Protein AF-A0A699Z2F8-F1 (afdb_monomer)

Secondary structure (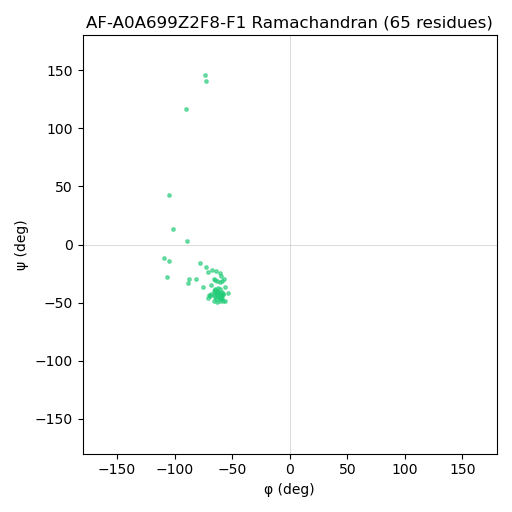DSSP, 8-state):
-HHHHHHHHHHHHHH-TTHHHHHHHHHHHHHHGGG-SSHHHHHHHHHHHHHHHHHHHHHHHHHHH--

Structure (mmCIF, N/CA/C/O backbone):
data_AF-A0A699Z2F8-F1
#
_entry.id   AF-A0A699Z2F8-F1
#
loop_
_atom_site.group_PDB
_atom_site.id
_atom_site.type_symbol
_atom_site.label_atom_id
_atom_site.label_alt_id
_atom_site.label_comp_id
_atom_site.label_asym_id
_atom_site.label_entity_id
_atom_site.label_seq_id
_atom_site.pdbx_PDB_ins_code
_atom_site.Cartn_x
_atom_site.Cartn_y
_atom_site.Cartn_z
_atom_site.occupancy
_atom_site.B_iso_or_equiv
_atom_site.auth_seq_id
_atom_site.auth_comp_id
_atom_site.auth_asym_id
_atom_site.auth_atom_id
_atom_site.pdbx_PDB_model_num
ATOM 1 N N . VAL A 1 1 ? -9.332 -10.111 8.684 1.00 90.88 1 VAL A N 1
ATOM 2 C CA . VAL A 1 1 ? -9.877 -9.632 7.388 1.00 90.88 1 VAL A CA 1
ATOM 3 C C . VAL A 1 1 ? -9.251 -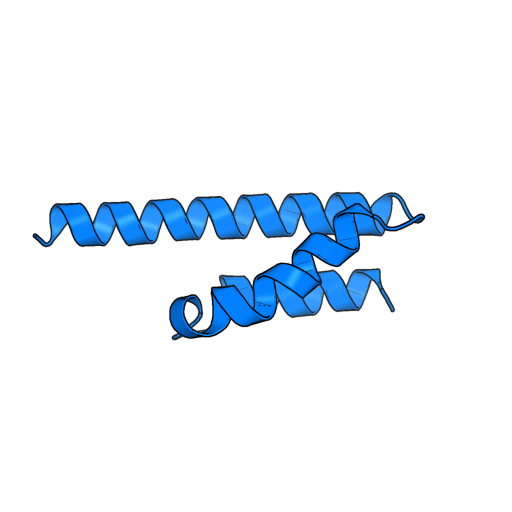8.310 6.959 1.00 90.88 1 VAL A C 1
ATOM 5 O O . VAL A 1 1 ? -8.638 -8.308 5.910 1.00 90.88 1 VAL A O 1
ATOM 8 N N . ARG A 1 2 ? -9.317 -7.221 7.747 1.00 96.31 2 ARG A N 1
ATOM 9 C CA . ARG A 1 2 ? -8.734 -5.910 7.363 1.00 96.31 2 ARG A CA 1
ATOM 10 C C . ARG A 1 2 ? -7.230 -5.943 7.058 1.00 96.31 2 ARG A C 1
ATOM 12 O O . ARG A 1 2 ? -6.810 -5.405 6.048 1.00 96.31 2 ARG A O 1
ATOM 19 N N . LEU A 1 3 ? -6.446 -6.655 7.869 1.00 97.69 3 LEU A N 1
ATOM 20 C CA . LEU A 1 3 ? -5.019 -6.863 7.593 1.00 97.69 3 LEU A CA 1
ATOM 21 C C . LEU A 1 3 ? -4.788 -7.541 6.232 1.00 97.69 3 LEU A C 1
ATOM 23 O O . LEU A 1 3 ? -4.017 -7.058 5.414 1.00 97.69 3 LEU A O 1
ATOM 27 N N . GLU A 1 4 ? -5.515 -8.626 5.964 1.00 98.12 4 GLU A N 1
ATOM 28 C CA . GLU A 1 4 ? -5.435 -9.341 4.683 1.00 98.12 4 GLU A CA 1
ATOM 29 C C . GLU A 1 4 ? -5.920 -8.491 3.502 1.00 98.12 4 GLU A C 1
ATOM 31 O O . GLU A 1 4 ? -5.401 -8.620 2.400 1.00 98.12 4 GLU A O 1
ATOM 36 N N . TRP A 1 5 ? -6.874 -7.583 3.727 1.00 97.31 5 TRP A N 1
ATOM 37 C CA . TRP A 1 5 ? -7.289 -6.608 2.720 1.00 9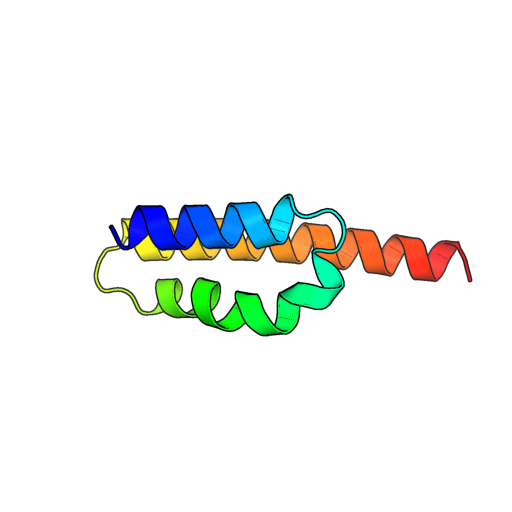7.31 5 TRP A CA 1
ATOM 38 C C . TRP A 1 5 ? -6.144 -5.664 2.342 1.00 97.31 5 TRP A C 1
ATOM 40 O O . TRP A 1 5 ? -5.842 -5.532 1.158 1.00 97.31 5 TRP A O 1
ATOM 50 N N . VAL A 1 6 ? -5.465 -5.067 3.329 1.00 98.06 6 VAL A N 1
ATOM 51 C CA . VAL A 1 6 ? -4.312 -4.183 3.082 1.00 98.06 6 VAL A CA 1
ATOM 52 C C . VAL A 1 6 ? -3.199 -4.933 2.346 1.00 98.06 6 VAL A C 1
ATOM 54 O O . VAL A 1 6 ? -2.677 -4.426 1.356 1.00 98.06 6 VAL A O 1
ATOM 57 N N . ARG A 1 7 ? -2.906 -6.176 2.747 1.00 98.25 7 ARG A N 1
ATOM 58 C CA . ARG A 1 7 ? -1.937 -7.042 2.052 1.00 98.25 7 ARG A CA 1
ATOM 59 C C . ARG A 1 7 ? -2.325 -7.314 0.606 1.00 98.25 7 ARG A C 1
ATOM 61 O O . ARG A 1 7 ? -1.478 -7.268 -0.280 1.00 98.25 7 ARG A O 1
ATOM 68 N N . CYS A 1 8 ? -3.603 -7.590 0.358 1.00 97.88 8 CYS A N 1
ATOM 69 C CA . CYS A 1 8 ? -4.113 -7.855 -0.981 1.00 97.88 8 CYS A CA 1
ATOM 70 C C . CYS A 1 8 ? -3.977 -6.622 -1.887 1.00 97.88 8 CYS A C 1
ATOM 72 O O . CYS A 1 8 ? -3.433 -6.727 -2.986 1.00 97.88 8 CYS A O 1
ATOM 74 N N . VAL A 1 9 ? -4.379 -5.445 -1.394 1.00 97.06 9 VAL A N 1
ATOM 75 C CA . VAL A 1 9 ? -4.212 -4.170 -2.107 1.00 97.06 9 VAL A CA 1
ATOM 76 C C . VAL A 1 9 ? -2.732 -3.886 -2.369 1.00 97.06 9 VAL A C 1
ATOM 78 O O . VAL A 1 9 ? -2.373 -3.571 -3.500 1.00 97.06 9 VAL A O 1
ATOM 81 N N . GLY A 1 10 ? -1.861 -4.066 -1.373 1.00 97.44 10 GLY A N 1
ATOM 82 C CA . GLY A 1 10 ? -0.418 -3.884 -1.536 1.00 97.44 10 GLY A CA 1
ATOM 83 C C . GLY A 1 10 ? 0.193 -4.822 -2.577 1.00 97.44 10 GLY A C 1
ATOM 84 O O . GLY A 1 10 ? 0.982 -4.388 -3.416 1.00 97.44 10 GLY A O 1
ATOM 85 N N . ALA A 1 11 ? -0.223 -6.090 -2.602 1.00 97.19 11 ALA A N 1
ATOM 86 C CA . ALA A 1 11 ? 0.212 -7.042 -3.621 1.00 97.19 11 ALA A CA 1
ATOM 87 C C . ALA A 1 11 ? -0.218 -6.612 -5.033 1.00 97.19 11 ALA A C 1
ATOM 89 O O . ALA A 1 11 ? 0.545 -6.767 -5.985 1.00 97.19 11 ALA A O 1
ATOM 90 N N . TRP A 1 12 ? -1.409 -6.028 -5.189 1.00 96.62 12 TRP A N 1
ATOM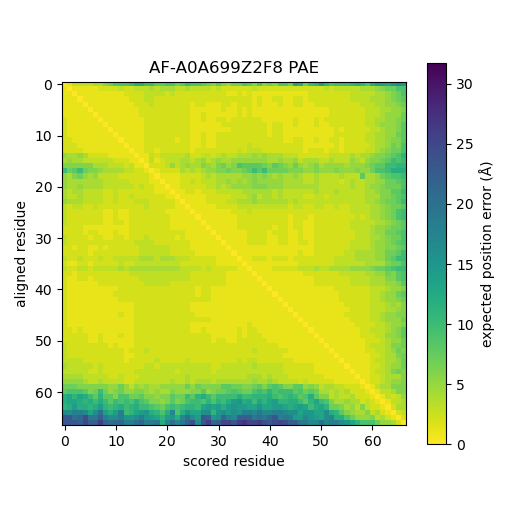 91 C CA . TRP A 1 12 ? -1.842 -5.482 -6.477 1.00 96.62 12 TRP A CA 1
ATOM 92 C C . TRP A 1 12 ? -1.057 -4.234 -6.876 1.00 96.62 12 TRP A C 1
ATOM 94 O O . TRP A 1 12 ? -0.610 -4.133 -8.018 1.00 96.62 12 TRP A O 1
ATOM 104 N N . MET A 1 13 ? -0.844 -3.313 -5.936 1.00 95.75 13 MET A N 1
ATOM 105 C CA . MET A 1 13 ? -0.125 -2.064 -6.188 1.00 95.75 13 MET A CA 1
ATOM 106 C C . MET A 1 13 ? 1.361 -2.272 -6.491 1.00 95.75 13 MET A C 1
ATOM 108 O O . MET A 1 13 ? 1.962 -1.407 -7.112 1.00 95.75 13 MET A O 1
ATOM 112 N N . THR A 1 14 ? 1.953 -3.397 -6.085 1.00 95.12 14 THR A N 1
ATOM 113 C CA . THR A 1 14 ? 3.379 -3.695 -6.310 1.00 95.12 14 T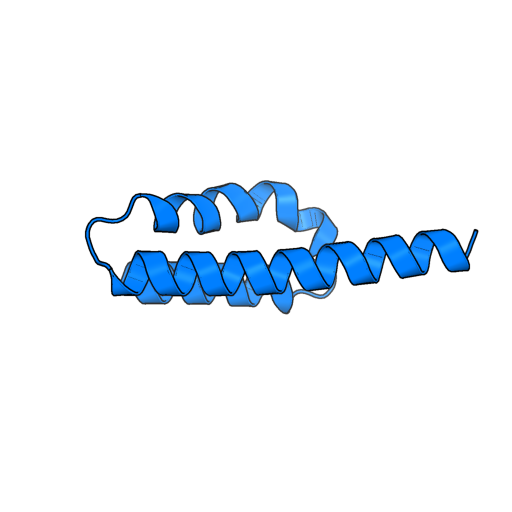HR A CA 1
ATOM 114 C C . THR A 1 14 ? 3.625 -4.758 -7.384 1.00 95.12 14 THR A C 1
ATOM 116 O O . THR A 1 14 ? 4.666 -4.736 -8.037 1.00 95.12 14 THR A O 1
ATOM 119 N N . GLY A 1 15 ? 2.682 -5.683 -7.592 1.00 92.75 15 GLY A N 1
ATOM 120 C CA . GLY A 1 15 ? 2.879 -6.875 -8.423 1.00 92.75 15 GLY A CA 1
ATOM 121 C C . GLY A 1 15 ? 2.124 -6.904 -9.754 1.00 92.75 15 GLY A C 1
ATOM 122 O O . GLY A 1 15 ? 2.401 -7.777 -10.579 1.00 92.75 15 GLY A O 1
ATOM 123 N N . LEU A 1 16 ? 1.166 -6.001 -9.997 1.00 92.00 16 LEU A N 1
ATOM 124 C CA . LEU A 1 16 ? 0.467 -5.958 -11.286 1.00 92.00 16 LEU A CA 1
ATOM 125 C C . LEU A 1 16 ? 1.374 -5.412 -12.396 1.00 92.00 16 LEU A C 1
ATOM 127 O O . LEU A 1 16 ? 2.122 -4.455 -12.204 1.00 92.00 16 LEU A O 1
ATOM 131 N N . ARG A 1 17 ? 1.268 -6.005 -13.593 1.00 86.50 17 ARG A N 1
ATOM 132 C CA . ARG A 1 17 ? 2.055 -5.599 -14.769 1.00 86.50 17 ARG A CA 1
ATOM 133 C C . ARG A 1 17 ? 1.817 -4.132 -15.146 1.00 86.50 17 ARG A C 1
ATOM 135 O O . ARG A 1 17 ? 2.780 -3.415 -15.369 1.00 86.50 17 ARG A O 1
ATOM 142 N N . GLU A 1 18 ? 0.557 -3.702 -15.120 1.00 86.69 18 GLU A N 1
ATOM 143 C CA . GLU A 1 18 ? 0.118 -2.322 -15.385 1.00 86.69 18 GLU A CA 1
ATOM 144 C C . GLU A 1 18 ? -0.262 -1.608 -14.073 1.00 86.69 18 GLU A C 1
ATOM 146 O O . GLU A 1 18 ? -1.310 -0.975 -13.960 1.00 86.69 18 GLU A O 1
ATOM 151 N N . ARG A 1 19 ? 0.539 -1.778 -13.008 1.00 89.44 19 ARG A N 1
ATOM 152 C CA . ARG A 1 19 ? 0.210 -1.225 -11.678 1.00 89.44 19 ARG A CA 1
ATOM 153 C C . ARG A 1 19 ? -0.021 0.290 -11.691 1.00 89.44 19 ARG A C 1
ATOM 155 O O . ARG A 1 19 ? -0.911 0.754 -10.987 1.00 89.44 19 ARG A O 1
ATOM 162 N N . VAL A 1 20 ? 0.732 1.029 -12.509 1.00 87.56 20 VAL A N 1
ATOM 163 C CA . VAL A 1 20 ? 0.690 2.500 -12.591 1.00 87.56 20 VAL A CA 1
ATOM 164 C C . VAL A 1 20 ? -0.694 2.980 -13.041 1.00 87.56 20 VAL A C 1
ATOM 166 O O . VAL A 1 20 ? -1.273 3.872 -12.424 1.00 87.56 20 VAL A O 1
ATOM 169 N N . ASP A 1 21 ? -1.304 2.300 -14.017 1.00 90.06 21 ASP A N 1
ATOM 170 C CA . ASP A 1 21 ? -2.654 2.607 -14.519 1.00 90.06 21 ASP A CA 1
ATOM 171 C C . ASP A 1 21 ? -3.752 2.413 -13.459 1.00 90.06 21 ASP A C 1
ATOM 173 O O . ASP A 1 21 ? -4.857 2.967 -13.547 1.00 90.06 21 ASP A O 1
ATOM 177 N N . HIS A 1 22 ? -3.468 1.591 -12.450 1.00 89.75 22 HIS A N 1
ATOM 178 C CA . HIS A 1 22 ? -4.397 1.234 -11.384 1.00 89.75 22 HIS A CA 1
ATOM 179 C C . HIS A 1 22 ? -4.084 1.925 -10.053 1.00 89.75 22 HIS A C 1
ATOM 181 O O . HIS A 1 22 ? -4.952 1.956 -9.177 1.00 89.75 22 HIS A O 1
ATOM 187 N N . GLU A 1 23 ? -2.899 2.518 -9.905 1.00 90.12 23 GLU A N 1
ATOM 188 C CA . GLU A 1 23 ? -2.388 3.076 -8.653 1.00 90.12 23 GLU A CA 1
ATOM 189 C C . GLU A 1 23 ? -3.349 4.111 -8.060 1.00 90.12 23 GLU A C 1
ATOM 191 O O . GLU A 1 23 ? -3.772 3.972 -6.914 1.00 90.12 23 GLU A O 1
ATOM 196 N N . ALA A 1 24 ? -3.816 5.070 -8.866 1.00 91.31 24 ALA A N 1
ATOM 197 C CA . ALA A 1 24 ? -4.746 6.113 -8.423 1.00 91.31 24 ALA A CA 1
ATOM 198 C C . ALA A 1 24 ? -6.082 5.562 -7.883 1.00 91.31 24 ALA A C 1
ATOM 200 O O . ALA A 1 24 ? -6.734 6.200 -7.056 1.00 91.31 24 ALA A O 1
ATOM 201 N N . ARG A 1 25 ? -6.504 4.374 -8.341 1.00 94.50 25 ARG A N 1
ATOM 202 C CA . ARG A 1 25 ? -7.736 3.714 -7.876 1.00 94.50 25 ARG A CA 1
ATOM 203 C C . ARG A 1 25 ? -7.497 2.847 -6.645 1.00 94.50 25 ARG A C 1
ATOM 205 O O . ARG A 1 25 ? -8.420 2.662 -5.859 1.00 94.50 25 ARG A O 1
ATOM 212 N N . LEU A 1 26 ? -6.293 2.301 -6.493 1.00 95.19 26 LEU A N 1
ATOM 213 C CA . LEU A 1 26 ? -5.934 1.397 -5.401 1.00 95.19 26 LEU A CA 1
ATOM 214 C C . LEU A 1 26 ? -5.427 2.141 -4.158 1.00 95.19 26 LEU A C 1
ATOM 216 O O . LEU A 1 26 ? -5.716 1.723 -3.036 1.00 95.19 26 LEU A O 1
ATOM 220 N N . LEU A 1 27 ? -4.749 3.276 -4.345 1.00 95.44 27 LEU A N 1
ATOM 221 C CA . LEU A 1 27 ? -4.141 4.072 -3.280 1.00 95.44 27 LEU A CA 1
ATOM 222 C C . LEU A 1 27 ? -5.111 4.457 -2.145 1.00 95.44 27 LEU A C 1
ATOM 224 O O . LEU A 1 27 ? -4.727 4.307 -0.983 1.00 95.44 27 LEU A O 1
ATOM 228 N N . PRO A 1 28 ? -6.374 4.867 -2.398 1.00 97.06 28 PRO A N 1
ATOM 229 C CA . PRO A 1 28 ? -7.312 5.176 -1.317 1.00 97.06 28 PRO A CA 1
ATOM 230 C C . PRO A 1 28 ? -7.561 3.997 -0.366 1.00 97.06 28 PRO A C 1
ATOM 232 O O . PRO A 1 28 ? -7.773 4.199 0.829 1.00 97.06 28 PRO A O 1
ATOM 235 N N . TYR A 1 29 ? -7.506 2.759 -0.869 1.00 96.06 29 TYR A N 1
ATOM 236 C CA . TYR A 1 29 ? -7.704 1.567 -0.048 1.00 96.06 29 TYR A CA 1
ATOM 237 C C . TYR A 1 29 ? -6.486 1.259 0.826 1.00 96.06 29 TYR A C 1
ATOM 239 O O . TYR A 1 29 ? -6.670 0.866 1.977 1.00 96.06 29 TYR A O 1
ATOM 247 N N . ALA A 1 30 ? -5.266 1.493 0.335 1.00 95.69 30 ALA A N 1
ATOM 248 C CA . ALA A 1 30 ? -4.062 1.410 1.163 1.00 95.69 30 ALA A CA 1
ATOM 249 C C . ALA A 1 30 ? -4.067 2.498 2.254 1.00 95.69 30 ALA A C 1
ATOM 251 O O . ALA A 1 30 ? -3.872 2.196 3.430 1.00 95.69 30 ALA A O 1
ATOM 252 N N . LEU A 1 31 ? -4.408 3.742 1.889 1.00 97.06 31 LEU A N 1
ATOM 253 C CA . LEU A 1 31 ? -4.518 4.866 2.828 1.00 97.06 31 LEU A CA 1
ATOM 254 C C . LEU A 1 31 ? -5.578 4.635 3.911 1.00 97.06 31 LEU A C 1
ATOM 256 O O . LEU A 1 31 ? -5.392 5.072 5.045 1.00 97.06 31 LEU A O 1
ATOM 260 N N . SER A 1 32 ? -6.661 3.914 3.599 1.00 96.44 32 SER A N 1
ATOM 261 C CA . SER A 1 32 ? -7.691 3.578 4.591 1.00 96.44 32 SER A CA 1
ATOM 262 C C . SER A 1 32 ? -7.160 2.744 5.764 1.00 96.44 32 SER A C 1
ATOM 264 O O . SER A 1 32 ? -7.715 2.813 6.855 1.00 96.44 32 SER A O 1
ATOM 266 N N . GLY A 1 33 ? -6.063 2.001 5.576 1.00 97.44 33 GLY A N 1
ATOM 267 C CA . GLY A 1 33 ? -5.430 1.238 6.650 1.00 97.44 33 GLY A CA 1
ATOM 268 C C . GLY A 1 33 ? -4.690 2.105 7.675 1.00 97.44 33 GLY A C 1
ATOM 269 O O . GLY A 1 33 ? -4.483 1.660 8.799 1.00 97.44 33 GLY A O 1
ATOM 270 N N . LEU A 1 34 ? -4.332 3.351 7.336 1.00 97.75 34 LEU A N 1
ATOM 271 C CA . LEU A 1 34 ? -3.632 4.267 8.250 1.00 97.75 34 LEU A CA 1
ATOM 272 C C . LEU A 1 34 ? -4.515 4.781 9.390 1.00 97.75 34 LEU A C 1
ATOM 274 O O . LEU A 1 34 ? -4.001 5.204 10.423 1.00 97.75 34 LEU A O 1
ATOM 278 N N . THR A 1 35 ? -5.831 4.778 9.196 1.00 96.88 35 THR A N 1
ATOM 279 C CA . THR A 1 35 ? -6.812 5.253 10.180 1.00 96.88 35 THR A CA 1
ATOM 280 C C . THR A 1 35 ? -7.481 4.105 10.935 1.00 96.88 35 THR A C 1
ATOM 282 O O . THR A 1 35 ? -8.490 4.309 11.611 1.00 96.88 35 THR A O 1
ATOM 285 N N . ASP A 1 36 ? -6.929 2.895 10.824 1.00 97.94 36 ASP A N 1
ATOM 286 C CA . ASP A 1 36 ? -7.436 1.698 11.482 1.00 97.94 36 ASP A CA 1
ATOM 287 C C . ASP A 1 36 ? -7.137 1.709 12.994 1.00 97.94 36 ASP A C 1
ATOM 289 O O . ASP A 1 36 ? -6.101 2.193 13.448 1.00 97.94 36 ASP A O 1
ATOM 293 N N . ASP A 1 37 ? -8.045 1.152 13.793 1.00 97.50 37 ASP A N 1
ATOM 294 C CA . ASP A 1 37 ? -7.894 1.024 15.245 1.00 97.50 37 ASP A CA 1
ATOM 295 C C . ASP A 1 37 ? -6.955 -0.125 15.650 1.00 97.50 37 ASP A C 1
ATOM 297 O O . ASP A 1 37 ? -6.484 -0.173 16.788 1.00 97.50 37 ASP A O 1
ATOM 301 N N . ASN A 1 38 ? -6.657 -1.052 14.734 1.00 97.94 38 ASN A N 1
ATOM 302 C CA . ASN A 1 38 ? -5.701 -2.125 14.954 1.00 97.94 38 ASN A CA 1
ATOM 303 C C . ASN A 1 38 ? -4.283 -1.695 14.519 1.00 97.94 38 ASN A C 1
ATOM 305 O O . ASN A 1 38 ? -4.030 -1.544 13.319 1.00 97.94 38 ASN A O 1
ATOM 309 N N . PRO A 1 39 ? -3.305 -1.625 15.446 1.00 98.19 39 PRO A N 1
ATOM 310 C CA . PRO A 1 39 ? -1.934 -1.221 15.130 1.00 98.19 39 PRO A CA 1
ATOM 311 C C . PRO A 1 39 ? -1.253 -2.071 14.052 1.00 98.19 39 PRO A C 1
ATOM 313 O O . PRO A 1 39 ? -0.408 -1.568 13.319 1.00 98.19 39 PRO A O 1
ATOM 316 N N . GLN A 1 40 ? -1.608 -3.355 13.932 1.00 98.25 40 GLN A N 1
ATOM 317 C CA . GLN A 1 40 ? -1.042 -4.230 12.902 1.00 98.25 40 GLN A CA 1
ATOM 318 C C . GLN A 1 40 ? -1.501 -3.832 11.499 1.00 98.25 40 G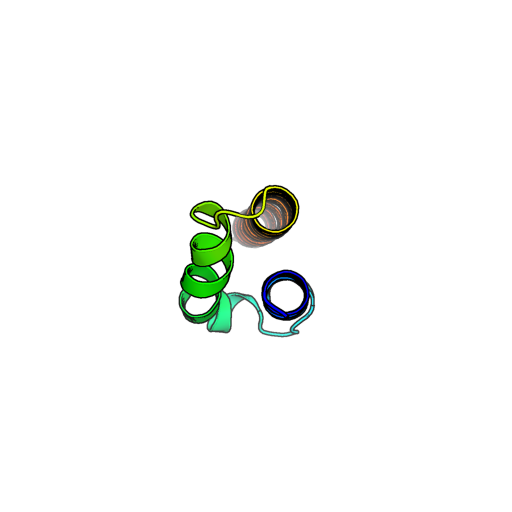LN A C 1
ATOM 320 O O . GLN A 1 40 ? -0.731 -3.949 10.552 1.00 98.25 40 GLN A O 1
ATOM 325 N N . VAL A 1 41 ? -2.742 -3.359 11.363 1.00 98.50 41 VAL A N 1
ATOM 326 C CA . VAL A 1 41 ? -3.277 -2.886 10.081 1.00 98.50 41 VAL A CA 1
ATOM 327 C C . VAL A 1 41 ? -2.600 -1.578 9.689 1.00 98.50 41 VAL A C 1
ATOM 329 O O . VAL A 1 41 ? -2.163 -1.449 8.549 1.00 98.50 41 VAL A O 1
ATOM 332 N N . VAL A 1 42 ? -2.431 -0.660 10.646 1.00 98.62 42 VAL A N 1
ATOM 333 C CA . VAL A 1 42 ? -1.712 0.607 10.433 1.00 98.62 42 VAL A CA 1
ATOM 334 C C . VAL A 1 42 ? -0.269 0.355 9.994 1.00 98.62 42 VAL A C 1
ATOM 336 O O . VAL A 1 42 ? 0.190 0.948 9.022 1.00 98.62 42 VAL A O 1
ATOM 339 N N . GLN A 1 43 ? 0.440 -0.554 10.671 1.00 98.62 43 GLN A N 1
ATOM 340 C CA . GLN A 1 43 ? 1.817 -0.911 10.316 1.00 98.62 43 GLN A CA 1
ATOM 341 C C . GLN A 1 43 ? 1.920 -1.540 8.924 1.00 98.62 43 GLN A C 1
ATOM 343 O O . GLN A 1 43 ? 2.791 -1.168 8.146 1.00 98.62 43 GLN A O 1
ATOM 348 N N . GLU A 1 44 ? 1.013 -2.453 8.575 1.00 98.56 44 GLU A N 1
ATOM 349 C CA . GLU A 1 44 ? 0.986 -3.033 7.230 1.00 98.56 44 GLU A CA 1
ATOM 350 C C . GLU A 1 44 ? 0.694 -1.969 6.160 1.00 98.56 44 GLU A C 1
ATOM 352 O O . GLU A 1 44 ? 1.329 -1.967 5.111 1.00 98.56 44 GLU A O 1
ATOM 357 N N . ALA A 1 45 ? -0.217 -1.028 6.425 1.00 98.50 45 ALA A N 1
ATOM 358 C CA . ALA A 1 45 ? -0.527 0.054 5.493 1.00 98.50 45 ALA A CA 1
ATOM 359 C C . ALA A 1 45 ? 0.680 0.973 5.256 1.00 98.50 45 ALA A C 1
ATOM 361 O O . ALA A 1 45 ? 0.947 1.332 4.111 1.00 98.50 45 ALA A O 1
ATOM 362 N N . LEU A 1 46 ? 1.439 1.298 6.308 1.00 98.56 46 LEU A N 1
ATOM 363 C CA . LEU A 1 46 ? 2.698 2.039 6.186 1.00 98.56 46 LEU A CA 1
ATOM 364 C C . LEU A 1 46 ? 3.713 1.280 5.323 1.00 98.56 46 LEU A C 1
ATOM 366 O O . LEU A 1 46 ? 4.227 1.845 4.363 1.00 98.56 46 LEU A O 1
ATOM 370 N N . HIS A 1 47 ? 3.929 -0.012 5.589 1.00 98.44 47 HIS A N 1
ATOM 371 C CA . HIS A 1 47 ? 4.839 -0.834 4.784 1.00 98.44 47 HIS A CA 1
ATOM 372 C C . HIS A 1 47 ? 4.436 -0.896 3.305 1.00 98.44 47 HIS A C 1
ATOM 374 O O . HIS A 1 47 ? 5.294 -0.828 2.425 1.00 98.44 47 HIS A O 1
ATOM 380 N N . VAL A 1 48 ? 3.136 -1.022 3.017 1.00 98.00 48 VAL A N 1
ATOM 381 C CA . VAL A 1 48 ? 2.626 -1.001 1.640 1.00 98.00 48 VAL A CA 1
ATOM 382 C C . VAL A 1 48 ? 2.917 0.343 0.975 1.00 98.00 48 VAL A C 1
ATOM 384 O O . VAL A 1 48 ? 3.382 0.360 -0.163 1.00 98.00 48 VAL A O 1
ATOM 387 N N . LEU A 1 49 ? 2.673 1.461 1.662 1.00 97.81 49 LEU A N 1
ATOM 388 C CA . LEU A 1 49 ? 2.903 2.798 1.110 1.00 97.81 49 LEU A CA 1
ATOM 389 C C . LEU A 1 49 ? 4.386 3.072 0.848 1.00 97.81 49 LEU A C 1
ATOM 391 O O . LEU A 1 49 ? 4.705 3.608 -0.210 1.00 97.81 49 LEU A O 1
ATOM 395 N N . ASP A 1 50 ? 5.282 2.646 1.740 1.00 98.19 50 ASP A 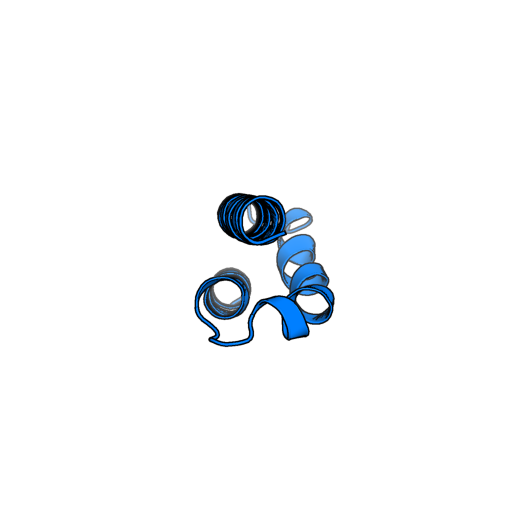N 1
ATOM 396 C CA . ASP A 1 50 ? 6.731 2.760 1.529 1.00 98.19 50 ASP A CA 1
ATOM 397 C C . ASP A 1 50 ? 7.175 1.974 0.284 1.00 98.19 50 ASP A C 1
ATOM 399 O O . ASP A 1 50 ? 7.930 2.480 -0.550 1.00 98.19 50 ASP A O 1
ATOM 403 N N . ALA A 1 51 ? 6.668 0.748 0.112 1.00 96.75 51 ALA A N 1
ATOM 404 C CA . ALA A 1 51 ? 6.984 -0.080 -1.049 1.00 96.75 51 ALA A CA 1
ATOM 405 C C . ALA A 1 51 ? 6.457 0.524 -2.362 1.00 96.75 51 ALA A C 1
ATOM 407 O O . ALA A 1 51 ? 7.158 0.512 -3.376 1.00 96.75 51 ALA A O 1
ATOM 408 N N . VAL A 1 52 ? 5.234 1.064 -2.353 1.00 94.75 52 VAL A N 1
ATOM 409 C CA . VAL A 1 52 ? 4.648 1.745 -3.517 1.00 94.75 52 VAL A CA 1
ATOM 410 C C . VAL A 1 52 ? 5.425 3.020 -3.846 1.00 94.75 52 VAL A C 1
ATOM 412 O O . VAL A 1 52 ? 5.747 3.234 -5.011 1.00 94.75 52 VAL A O 1
ATOM 415 N N . GLY A 1 53 ? 5.793 3.824 -2.844 1.00 94.44 53 GLY A N 1
ATOM 416 C CA . GLY A 1 53 ? 6.599 5.032 -3.033 1.00 94.44 53 GLY A CA 1
ATOM 417 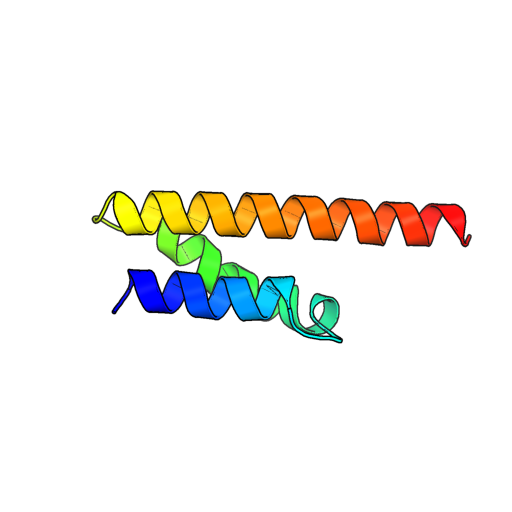C C . GLY A 1 53 ? 7.952 4.734 -3.681 1.00 94.44 53 GLY A C 1
ATOM 418 O O . GLY A 1 53 ? 8.309 5.359 -4.678 1.00 94.44 53 GLY A O 1
ATOM 419 N N . ALA A 1 54 ? 8.658 3.707 -3.200 1.00 95.06 54 ALA A N 1
ATOM 420 C CA . ALA A 1 54 ? 9.928 3.282 -3.788 1.00 95.06 54 ALA A CA 1
ATOM 421 C C . ALA A 1 54 ? 9.787 2.834 -5.257 1.00 95.06 54 ALA A C 1
ATOM 423 O O . ALA A 1 54 ? 10.657 3.118 -6.084 1.00 95.06 54 ALA A O 1
ATOM 424 N N . LEU A 1 55 ? 8.693 2.145 -5.607 1.00 92.81 55 LEU A N 1
ATOM 425 C CA . LEU A 1 55 ? 8.410 1.761 -6.994 1.00 92.81 55 LEU A CA 1
ATOM 426 C C . LEU A 1 55 ? 8.097 2.975 -7.870 1.00 92.81 55 LEU A C 1
ATOM 428 O O . LEU A 1 55 ? 8.598 3.056 -8.989 1.00 92.81 55 LEU A O 1
ATOM 432 N N . HIS A 1 56 ? 7.304 3.912 -7.356 1.00 90.06 56 HIS A N 1
ATOM 433 C CA . HIS A 1 56 ? 6.948 5.141 -8.052 1.00 90.06 56 HIS A CA 1
ATOM 434 C C . HIS A 1 56 ? 8.195 5.969 -8.384 1.00 90.06 56 HIS A C 1
ATOM 436 O O . HIS A 1 56 ? 8.371 6.398 -9.524 1.00 90.06 56 HIS A O 1
ATOM 442 N N . GLU A 1 57 ? 9.104 6.142 -7.422 1.00 92.19 57 GLU A N 1
ATOM 443 C CA . GLU A 1 57 ? 10.385 6.824 -7.638 1.00 92.19 57 GLU A CA 1
ATOM 444 C C . GLU A 1 57 ? 11.244 6.119 -8.697 1.00 92.19 57 GLU A C 1
ATOM 446 O O . GLU A 1 57 ? 11.816 6.773 -9.573 1.00 92.19 57 GLU A O 1
ATOM 451 N N . ALA A 1 58 ? 11.314 4.784 -8.656 1.00 90.50 58 ALA A N 1
ATOM 452 C CA . ALA A 1 58 ? 12.078 3.998 -9.620 1.00 90.50 58 ALA A CA 1
ATOM 453 C C . ALA A 1 58 ? 11.523 4.107 -11.053 1.00 90.50 58 ALA A C 1
ATOM 455 O O . ALA A 1 58 ? 12.307 4.190 -12.005 1.00 90.50 58 ALA A O 1
ATOM 456 N N . ASP A 1 59 ? 10.196 4.129 -11.212 1.00 87.00 59 ASP A N 1
ATOM 457 C CA . ASP A 1 59 ? 9.542 4.302 -12.513 1.00 87.00 59 ASP A CA 1
ATOM 458 C C . ASP A 1 59 ? 9.819 5.697 -13.091 1.00 87.00 59 ASP A C 1
ATOM 460 O O . ASP A 1 59 ? 10.287 5.810 -14.225 1.00 87.00 59 ASP A O 1
ATOM 464 N N . HIS A 1 60 ? 9.645 6.756 -12.295 1.00 85.19 60 HIS A N 1
ATOM 465 C CA . HIS A 1 60 ? 9.908 8.131 -12.740 1.00 85.19 60 HIS A CA 1
ATOM 466 C C . HIS A 1 60 ? 11.390 8.367 -13.060 1.00 85.19 60 HIS A C 1
ATOM 468 O O . HIS A 1 60 ? 11.727 9.039 -14.036 1.00 85.19 60 HIS A O 1
ATOM 474 N N . ALA A 1 61 ? 12.307 7.782 -12.283 1.00 84.56 61 ALA A N 1
ATOM 475 C CA . ALA A 1 61 ? 13.737 7.853 -12.574 1.00 84.56 61 ALA A CA 1
ATOM 476 C C . ALA A 1 61 ? 14.100 7.172 -13.907 1.00 84.56 61 ALA A C 1
ATOM 478 O O . ALA A 1 61 ? 15.050 7.583 -14.578 1.00 84.56 61 ALA A O 1
ATOM 479 N N . LYS A 1 62 ? 13.362 6.127 -14.302 1.00 76.56 62 LYS A N 1
ATOM 480 C CA . LYS A 1 62 ? 13.533 5.465 -15.598 1.00 76.56 62 LYS A CA 1
ATOM 481 C C . LYS A 1 62 ? 13.032 6.346 -16.741 1.00 76.56 62 LYS A C 1
ATOM 483 O O . LYS A 1 62 ? 13.765 6.507 -17.712 1.00 76.56 62 LYS A O 1
ATOM 488 N N . GLU A 1 63 ? 11.854 6.948 -16.605 1.00 76.31 63 GLU A N 1
ATOM 489 C CA . GLU A 1 6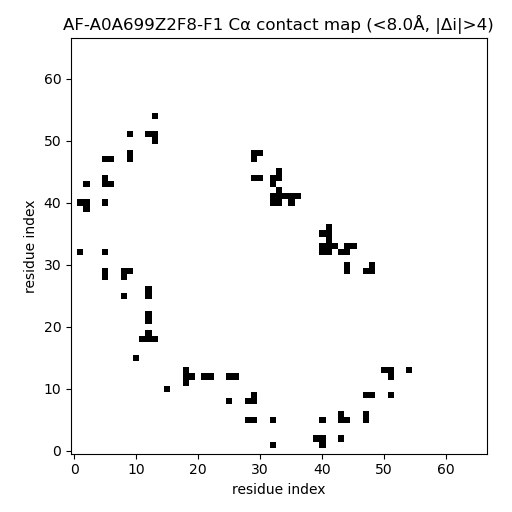3 ? 11.299 7.864 -17.614 1.00 76.31 63 GLU A CA 1
ATOM 490 C C . GLU A 1 63 ? 12.230 9.052 -17.891 1.00 76.31 63 GLU A C 1
ATOM 492 O O . GLU A 1 63 ? 12.485 9.381 -19.048 1.00 76.31 63 GLU A O 1
ATOM 497 N N . LEU A 1 64 ? 12.815 9.641 -16.841 1.00 75.00 64 LEU A N 1
ATOM 498 C CA . LEU A 1 64 ? 13.766 10.750 -16.967 1.00 75.00 64 LEU A CA 1
ATOM 499 C C . LEU A 1 64 ? 15.076 10.367 -17.670 1.00 75.00 64 LEU A C 1
ATOM 501 O O . LEU A 1 64 ? 15.702 11.225 -18.282 1.00 75.00 64 LEU A O 1
ATOM 505 N N . ARG A 1 65 ? 15.524 9.110 -17.559 1.00 70.06 65 ARG A N 1
ATOM 506 C CA . ARG A 1 65 ? 16.748 8.626 -18.221 1.00 70.06 65 ARG A CA 1
ATOM 507 C C . ARG A 1 65 ? 16.512 8.267 -19.688 1.00 70.06 65 ARG A C 1
ATOM 509 O O . ARG A 1 65 ? 17.444 8.340 -20.484 1.00 70.06 65 ARG A O 1
ATOM 516 N N . ASP A 1 66 ? 15.299 7.838 -20.013 1.00 67.94 66 ASP A N 1
ATOM 517 C CA . ASP A 1 66 ? 14.915 7.410 -21.357 1.00 67.94 66 ASP A CA 1
ATOM 518 C C . ASP A 1 66 ? 14.388 8.596 -22.217 1.00 67.94 66 ASP A C 1
ATOM 520 O O . ASP A 1 66 ? 14.006 8.386 -23.371 1.00 67.94 66 ASP A O 1
ATOM 524 N N . SER A 1 67 ? 14.402 9.825 -21.669 1.00 53.72 67 SER A N 1
ATOM 525 C CA . SER A 1 67 ? 14.047 11.113 -22.306 1.00 53.72 67 SER A CA 1
ATOM 526 C C . SER A 1 67 ? 15.276 11.911 -22.747 1.00 53.72 67 SER A C 1
ATOM 528 O O . SER A 1 67 ? 15.191 12.580 -23.803 1.00 53.72 67 SER A O 1
#

pLDDT: mean 92.63, std 8.38, range [53.72, 98.62]

Sequence (67 aa):
VRLEWVRCVGAWMTGLRERVDHEARLLPYALSGLTDDNPQVVQEALHVLDAVGALHEADHAKELRDS

Nearest PDB structures (foldseek):
  8whh-assembly2_C-3  TM=6.226E-01  e=1.257E+00  Homo sapiens
  5wbl-assembly1_A  TM=7.586E-01  e=4.598E+00  Arabidopsis thaliana
  4h3h-assembly1_A  TM=8.246E-01  e=7.816E+00  Homo sapiens

InterPro domains:
  IPR052623 Dynein axonemal assembly factor 5 [PTHR16216] (1-66)
  IPR057978 Dynein axonemal assembly factor 5, TPR repeats [PF25757] (1-66)

Foldseek 3Di:
DLQVQLVVLLCLCQPDPPNVVCVVVSVVSLVVQCPDPDVSSNVSSVVSVVNNVVVVVVVVVVVVVVD

Organism: Haematococcus lacustris (NCBI:txid44745)

Solvent-accessible surface area (backbone atoms only — not comparable to full-atom values): 3744 Å² total; per-residue (Å²): 107,70,52,59,48,40,51,52,53,36,49,44,55,69,66,42,93,64,22,76,87,42,35,84,76,48,48,62,61,40,56,55,26,62,78,45,92,47,68,69,30,23,53,51,21,50,54,38,50,55,53,42,50,55,49,53,53,53,52,53,56,47,55,65,70,79,105

Radius of gyration: 12.82 Å; Cα contacts (8 Å, |Δi|>4): 52; chains: 1; bounding box: 27×21×38 Å

Mean predicted aligned error: 3.48 Å